Protein AF-F4NY60-F1 (afdb_monomer_lite)

Foldseek 3Di:
DLVLLVLLLVLCVLVVHDDDQWDWARDRQFTWIWGPPDDTDIQTCHDDPDPVCRVVNLVSNLVRQLVVLSSLQVLQVVLCVVDVPQHQPWDDDRQDTHPAGCRPPPHDPVRNVVRVVSSVSSSVSSVVSSVVVVVD

Secondary structure (DSSP, 8-state):
-HHHHHHHHHHHHHTT---SSEEEE-BTBT-EEEE-SSS-E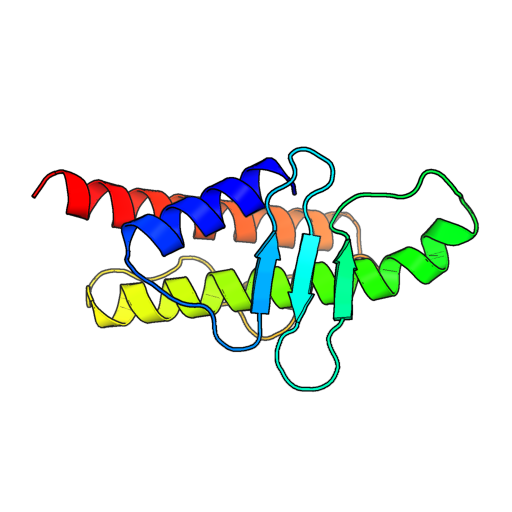EEE-S--S-HHHHHHHHHHHHHHHHHHHHHHHHHHHHHHHH-TT---SS-EETTEETTEE--STTS-HHHHHHHHHHHHHHHHHHHHHHHHTT--

Radius of gyration: 14.94 Å; chains: 1; bounding box: 46×30×34 Å

pLDDT: mean 88.24, std 11.91, range [43.62, 97.88]

Organism: Batrachochytrium dendrobatidis (strain JAM81 / FGSC 10211) (NCBI:txid684364)

InterPro domains:
  IPR007243 Atg6/Beclin [PTHR12768] (1-129)
  IPR038274 Atg6/Beclin C-terminal domain superfamily [G3DSA:1.10.418.40] (1-135)
  IPR040455 Atg6, BARA domain [PF04111] (1-131)

Structure (mmCIF, N/CA/C/O backbone):
data_AF-F4NY60-F1
#
_entry.id   AF-F4NY60-F1
#
loop_
_atom_site.group_PDB
_atom_site.id
_atom_site.type_symbol
_atom_site.label_atom_id
_atom_site.label_alt_id
_atom_site.label_comp_id
_atom_site.label_asym_id
_atom_site.label_entity_id
_atom_site.label_seq_id
_atom_site.pdbx_PDB_ins_code
_atom_site.Cartn_x
_atom_site.Cartn_y
_atom_site.Cartn_z
_atom_site.occupancy
_atom_site.B_iso_or_equiv
_atom_site.auth_seq_id
_atom_site.auth_comp_id
_atom_site.auth_asym_id
_atom_site.auth_atom_id
_atom_site.pdbx_PDB_model_num
ATOM 1 N N . MET A 1 1 ? 7.723 6.875 -2.652 1.00 77.88 1 MET A N 1
ATOM 2 C CA . MET A 1 1 ? 7.287 5.894 -1.633 1.00 77.88 1 MET A CA 1
ATOM 3 C C . MET A 1 1 ? 7.147 6.495 -0.238 1.00 77.88 1 MET A C 1
ATOM 5 O O . MET A 1 1 ? 6.091 6.320 0.347 1.00 77.88 1 MET A O 1
ATOM 9 N N . GLY A 1 2 ? 8.138 7.234 0.281 1.00 83.25 2 GLY A N 1
ATOM 10 C CA . GLY A 1 2 ? 8.136 7.739 1.666 1.00 83.25 2 GLY A CA 1
ATOM 11 C C . GLY A 1 2 ? 6.851 8.417 2.158 1.00 83.25 2 GLY A C 1
ATOM 12 O O . GLY A 1 2 ? 6.268 8.001 3.153 1.00 83.25 2 GLY A O 1
ATOM 13 N N . GLN A 1 3 ? 6.357 9.409 1.413 1.00 88.44 3 GLN A N 1
ATOM 14 C CA . GLN A 1 3 ? 5.115 10.114 1.761 1.00 88.44 3 GLN A CA 1
ATOM 15 C C . GLN A 1 3 ? 3.885 9.192 1.753 1.00 88.44 3 GLN A C 1
ATOM 17 O O . GLN A 1 3 ? 3.001 9.318 2.592 1.00 88.44 3 GLN A O 1
ATOM 22 N N . THR A 1 4 ? 3.833 8.225 0.833 1.00 90.31 4 THR A N 1
ATOM 23 C CA . THR A 1 4 ? 2.719 7.273 0.724 1.00 90.31 4 THR A CA 1
ATOM 24 C C . THR A 1 4 ? 2.711 6.268 1.878 1.00 90.31 4 THR A C 1
ATOM 26 O O . THR A 1 4 ? 1.639 5.904 2.352 1.00 90.31 4 THR A O 1
ATOM 29 N N . VAL A 1 5 ? 3.888 5.853 2.363 1.00 92.88 5 VAL A N 1
ATOM 30 C CA . VAL A 1 5 ? 4.015 4.991 3.551 1.00 92.88 5 VAL A CA 1
ATOM 31 C C . VAL A 1 5 ? 3.516 5.721 4.791 1.00 92.88 5 VAL A C 1
ATOM 33 O O . VAL A 1 5 ? 2.689 5.180 5.514 1.00 92.88 5 VAL A O 1
ATOM 36 N N . PHE A 1 6 ? 3.961 6.964 4.996 1.00 94.12 6 PHE A N 1
ATOM 37 C CA . PHE A 1 6 ? 3.497 7.793 6.108 1.00 94.12 6 PHE A CA 1
ATOM 38 C C . PHE A 1 6 ? 1.983 8.029 6.068 1.00 94.12 6 PHE A C 1
ATOM 40 O O . PHE A 1 6 ? 1.310 7.926 7.092 1.00 94.12 6 PHE A O 1
ATOM 47 N N . LEU A 1 7 ? 1.434 8.296 4.880 1.00 94.38 7 LEU A N 1
ATOM 48 C CA . LEU A 1 7 ? -0.005 8.442 4.703 1.00 94.38 7 LEU A CA 1
ATOM 49 C C . LEU A 1 7 ? -0.748 7.163 5.104 1.00 94.38 7 LEU A C 1
ATOM 51 O O . LEU A 1 7 ? -1.693 7.237 5.882 1.00 94.38 7 LEU A O 1
ATOM 55 N N . LEU A 1 8 ? -0.321 5.999 4.608 1.00 95.69 8 LEU A N 1
ATOM 56 C CA . LEU A 1 8 ? -0.976 4.729 4.925 1.00 95.69 8 LEU A CA 1
ATOM 57 C C . LEU A 1 8 ? -0.892 4.394 6.425 1.00 95.69 8 LEU A C 1
ATOM 59 O O . LEU A 1 8 ? -1.884 3.958 7.003 1.00 95.69 8 LEU A O 1
ATOM 63 N N . ASP A 1 9 ? 0.252 4.659 7.055 1.00 95.56 9 ASP A N 1
ATOM 64 C CA . ASP A 1 9 ? 0.464 4.493 8.4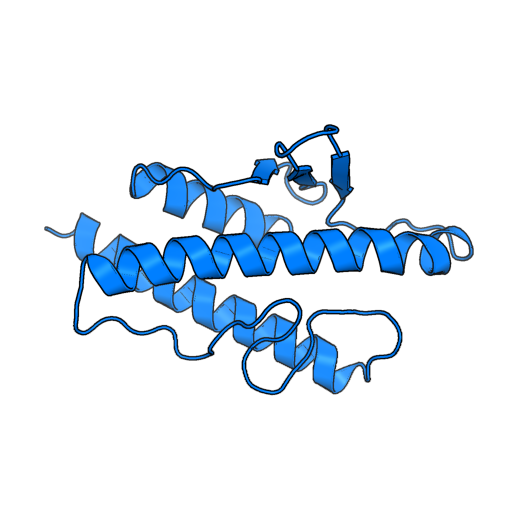99 1.00 95.56 9 ASP A CA 1
ATOM 65 C C . ASP A 1 9 ? -0.440 5.421 9.332 1.00 95.56 9 ASP A C 1
ATOM 67 O O . ASP A 1 9 ? -1.088 4.997 10.292 1.00 95.56 9 ASP A O 1
ATOM 71 N N . THR A 1 10 ? -0.584 6.676 8.897 1.00 95.06 10 THR A N 1
AT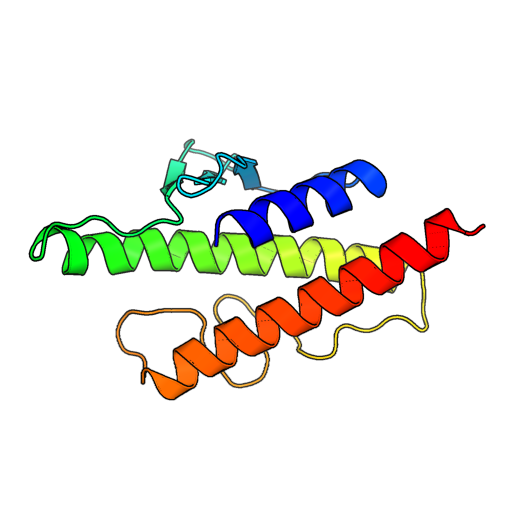OM 72 C CA . THR A 1 10 ? -1.499 7.644 9.517 1.00 95.06 10 THR A CA 1
ATOM 73 C C . THR A 1 10 ? -2.956 7.199 9.384 1.00 95.06 10 THR A C 1
ATOM 75 O O . THR A 1 10 ? -3.718 7.304 10.345 1.00 95.06 10 THR A O 1
ATOM 78 N N . LEU A 1 11 ? -3.361 6.689 8.214 1.00 95.50 11 LEU A N 1
ATOM 79 C CA . LEU A 1 11 ? -4.715 6.171 7.994 1.00 95.50 11 LEU A CA 1
ATOM 80 C C . LEU A 1 11 ? -5.005 4.964 8.891 1.00 95.50 11 LEU A C 1
ATOM 82 O O . LEU A 1 11 ? -6.056 4.927 9.528 1.00 95.50 11 LEU A O 1
ATOM 86 N N . ALA A 1 12 ? -4.071 4.014 8.983 1.00 95.44 12 ALA A N 1
ATOM 87 C CA . ALA A 1 12 ? -4.204 2.854 9.859 1.00 95.44 12 ALA A CA 1
ATOM 88 C C . ALA A 1 12 ? -4.321 3.271 11.332 1.00 95.44 12 ALA A C 1
ATOM 90 O O . ALA A 1 12 ? -5.242 2.835 12.019 1.00 95.44 12 ALA A O 1
ATOM 91 N N . THR A 1 13 ? -3.472 4.199 11.783 1.00 94.62 13 THR A N 1
ATOM 92 C CA . THR A 1 13 ? -3.527 4.754 13.144 1.00 94.62 13 THR A CA 1
ATOM 93 C C . THR A 1 13 ? -4.873 5.418 13.428 1.00 94.62 13 THR A C 1
ATOM 95 O O . THR A 1 13 ? -5.487 5.152 14.459 1.00 94.62 13 THR A O 1
ATOM 98 N N . LYS A 1 14 ? -5.380 6.246 12.504 1.00 93.50 14 LYS A N 1
ATOM 99 C CA . LYS A 1 14 ? -6.688 6.901 12.670 1.00 93.50 14 LYS A CA 1
ATOM 100 C C . LYS A 1 14 ? -7.849 5.917 12.729 1.00 93.50 14 LYS A C 1
ATOM 102 O O . LYS A 1 14 ? -8.806 6.156 13.458 1.00 93.50 14 LYS A O 1
ATOM 107 N N . LEU A 1 15 ? -7.770 4.827 11.975 1.00 93.25 15 LEU A N 1
ATOM 108 C CA . LEU A 1 15 ? -8.785 3.776 11.964 1.00 93.25 15 LEU A CA 1
ATOM 109 C C . LEU A 1 15 ? -8.591 2.746 13.088 1.00 93.25 15 LEU A C 1
ATOM 111 O O . LEU A 1 15 ? -9.376 1.807 13.174 1.00 93.25 15 LEU A O 1
ATOM 115 N N . SER A 1 16 ? -7.577 2.914 13.949 1.00 94.00 16 SER A N 1
ATOM 116 C CA . SER A 1 16 ? -7.182 1.924 14.963 1.00 94.00 16 SER A CA 1
ATOM 117 C C . SER A 1 16 ? -6.966 0.525 14.363 1.00 94.00 16 SER A C 1
ATOM 119 O O . SER A 1 16 ? -7.300 -0.490 14.971 1.00 94.00 16 SER A O 1
ATOM 121 N N . PHE A 1 17 ? -6.427 0.477 13.141 1.00 94.88 17 PHE A N 1
ATOM 122 C CA . PHE A 1 17 ? -6.187 -0.744 12.381 1.00 94.88 17 PHE A CA 1
ATOM 123 C C . PHE A 1 17 ? -4.745 -1.226 12.558 1.00 94.88 17 PHE A C 1
ATOM 125 O O . PHE A 1 17 ? -3.802 -0.441 12.446 1.00 94.88 17 PHE A O 1
ATOM 132 N N . LEU A 1 18 ? -4.569 -2.531 12.776 1.00 94.88 18 LEU A N 1
ATOM 133 C CA . LEU A 1 18 ? -3.260 -3.176 12.861 1.00 94.88 18 LEU A CA 1
ATOM 134 C C . LEU A 1 18 ? -3.048 -4.086 11.654 1.00 94.88 18 LEU A C 1
ATOM 136 O O . LEU A 1 18 ? -3.863 -4.963 11.376 1.00 94.88 18 LEU A O 1
ATOM 140 N N . PHE A 1 19 ? -1.928 -3.890 10.961 1.00 96.06 19 PHE A N 1
ATOM 141 C CA . PHE A 1 19 ? -1.545 -4.747 9.847 1.00 96.06 19 PHE A CA 1
ATOM 142 C C . PHE A 1 19 ? -1.131 -6.135 10.337 1.00 96.06 19 PHE A C 1
ATOM 144 O O . PHE A 1 19 ? -0.401 -6.292 11.317 1.00 96.06 19 PHE A O 1
ATOM 151 N N . VAL A 1 20 ? -1.563 -7.148 9.597 1.00 94.81 20 VAL A N 1
ATOM 152 C CA . VAL A 1 20 ? -1.149 -8.537 9.771 1.00 94.81 20 VAL A CA 1
ATOM 153 C C . VAL A 1 20 ? 0.167 -8.744 9.023 1.00 94.81 20 VAL A C 1
ATOM 155 O O . VAL A 1 20 ? 0.310 -8.306 7.880 1.00 94.81 20 VAL A O 1
ATOM 158 N N . ASN A 1 21 ? 1.126 -9.416 9.665 1.00 94.31 21 ASN A N 1
ATOM 159 C CA . ASN A 1 21 ? 2.437 -9.816 9.128 1.00 94.31 21 ASN A CA 1
ATOM 160 C C . ASN A 1 21 ? 3.413 -8.688 8.767 1.00 94.31 21 ASN A C 1
ATOM 162 O O . ASN A 1 21 ? 4.592 -8.969 8.528 1.00 94.31 21 ASN A O 1
ATOM 166 N N . TYR A 1 22 ? 2.977 -7.428 8.788 1.00 95.56 22 TYR A N 1
ATOM 167 C CA . TYR A 1 22 ? 3.794 -6.282 8.408 1.00 95.56 22 TYR A CA 1
ATOM 168 C C . TYR A 1 22 ? 3.662 -5.115 9.382 1.00 95.56 22 TYR A C 1
ATOM 170 O O . TYR A 1 22 ? 2.619 -4.897 9.987 1.00 95.56 22 TYR A O 1
ATOM 178 N N . ARG A 1 23 ? 4.723 -4.317 9.475 1.00 94.69 23 ARG A N 1
ATOM 179 C CA . ARG A 1 23 ? 4.756 -3.034 10.173 1.00 94.69 23 ARG A CA 1
ATOM 180 C C . ARG A 1 23 ? 5.340 -1.971 9.249 1.00 94.69 23 ARG A C 1
ATOM 182 O O . ARG A 1 23 ? 6.419 -2.152 8.683 1.00 94.69 23 ARG A O 1
ATOM 189 N N . LEU A 1 24 ? 4.628 -0.857 9.098 1.00 94.38 24 LEU A N 1
ATOM 190 C CA . LEU A 1 24 ? 5.115 0.298 8.350 1.00 94.38 24 LEU A CA 1
ATOM 191 C C . LEU A 1 24 ? 6.091 1.099 9.221 1.00 94.38 24 LEU A C 1
ATOM 193 O O . LEU A 1 24 ? 5.849 1.312 10.407 1.00 94.38 24 LEU A O 1
ATOM 197 N N . LEU A 1 25 ? 7.209 1.528 8.635 1.00 93.31 25 LEU A N 1
ATOM 198 C CA . LEU A 1 25 ? 8.225 2.350 9.293 1.00 93.31 25 LEU A CA 1
ATOM 199 C C . LEU A 1 25 ? 8.418 3.638 8.474 1.00 93.31 25 LEU A C 1
ATOM 201 O O . LEU A 1 25 ? 9.286 3.689 7.592 1.00 93.31 25 LEU A O 1
ATOM 205 N N . PRO A 1 26 ? 7.589 4.675 8.699 1.00 92.50 26 PRO A N 1
ATOM 206 C CA . PRO A 1 26 ? 7.736 5.946 8.003 1.00 92.50 26 PRO A CA 1
ATOM 207 C C . PRO A 1 26 ? 9.011 6.666 8.464 1.00 92.50 26 PRO A C 1
ATOM 209 O O . PRO A 1 26 ? 9.168 7.010 9.630 1.00 92.50 26 PRO A O 1
ATOM 212 N N . MET A 1 27 ? 9.935 6.902 7.531 1.00 90.00 27 MET A N 1
ATOM 213 C CA . MET A 1 27 ? 11.236 7.545 7.788 1.00 90.00 27 MET A CA 1
ATOM 214 C C . MET A 1 27 ? 11.560 8.579 6.696 1.00 90.00 27 MET A C 1
ATOM 216 O O . MET A 1 27 ? 12.664 8.625 6.151 1.00 90.00 27 MET A O 1
ATOM 220 N N . GLY A 1 28 ? 10.561 9.369 6.290 1.00 88.25 28 GLY A N 1
ATOM 221 C CA . GLY A 1 28 ? 10.693 10.307 5.173 1.00 88.25 28 GLY A CA 1
ATOM 222 C C . GLY A 1 28 ? 11.069 9.584 3.875 1.00 88.25 28 GLY A C 1
ATOM 223 O O . GLY A 1 28 ? 10.465 8.565 3.528 1.00 88.25 28 GLY A O 1
ATOM 224 N N . SER A 1 29 ? 12.087 10.076 3.163 1.00 85.88 29 SER A N 1
ATOM 225 C CA . SER A 1 29 ? 12.605 9.435 1.943 1.00 85.88 29 SER A CA 1
ATOM 226 C C . SER A 1 29 ? 13.183 8.037 2.177 1.00 85.88 29 SER A C 1
ATOM 228 O O . SER A 1 29 ? 13.262 7.279 1.219 1.00 85.88 29 SER A O 1
ATOM 230 N N . PHE A 1 30 ? 13.509 7.668 3.420 1.00 87.50 30 PHE A N 1
ATOM 231 C CA . PHE A 1 30 ? 14.130 6.391 3.786 1.00 87.50 30 PHE A CA 1
ATOM 232 C C . PHE A 1 30 ? 13.152 5.388 4.413 1.00 87.50 30 PHE A C 1
ATOM 234 O O . PHE A 1 30 ? 13.550 4.520 5.186 1.00 87.50 30 PHE A O 1
ATOM 241 N N . SER A 1 31 ? 11.856 5.523 4.116 1.00 91.69 31 SER A N 1
ATOM 242 C CA . SER A 1 31 ? 10.811 4.670 4.696 1.00 91.69 31 SER A CA 1
ATOM 243 C C . SER A 1 31 ? 11.024 3.181 4.399 1.00 91.69 31 SER A C 1
ATOM 245 O O . SER A 1 31 ? 11.529 2.808 3.333 1.00 91.69 31 SER A O 1
ATOM 247 N N . LYS A 1 32 ? 10.613 2.330 5.344 1.00 93.12 32 LYS A N 1
ATOM 248 C CA . LYS A 1 32 ? 10.813 0.874 5.309 1.00 93.12 32 LYS A CA 1
ATOM 249 C C . LYS A 1 32 ? 9.522 0.130 5.662 1.00 93.12 32 LYS A C 1
ATOM 251 O O . LYS A 1 32 ? 8.596 0.710 6.229 1.00 93.12 32 LYS A O 1
ATOM 256 N N . ILE A 1 33 ? 9.471 -1.158 5.337 1.00 94.31 33 ILE A N 1
ATOM 257 C CA . ILE A 1 33 ? 8.443 -2.088 5.820 1.00 94.31 33 ILE A CA 1
ATOM 258 C C . ILE A 1 33 ? 9.138 -3.257 6.492 1.00 94.31 33 ILE A C 1
ATOM 260 O O . ILE A 1 33 ? 10.022 -3.883 5.916 1.00 94.31 33 ILE A O 1
ATOM 264 N N . GLU A 1 34 ? 8.723 -3.554 7.708 1.00 94.44 34 GLU A N 1
ATOM 265 C CA . GLU A 1 34 ? 9.201 -4.693 8.472 1.00 94.44 34 GLU A CA 1
ATOM 266 C C . GLU A 1 34 ? 8.199 -5.840 8.354 1.00 94.44 34 GLU A C 1
ATOM 268 O O . GLU A 1 34 ? 7.014 -5.665 8.633 1.00 94.44 34 GLU A O 1
ATOM 273 N N . ARG A 1 35 ? 8.663 -7.022 7.947 1.00 93.31 35 ARG A N 1
ATOM 274 C CA . ARG A 1 35 ? 7.902 -8.262 8.097 1.00 93.31 35 ARG A CA 1
ATOM 275 C C . ARG A 1 35 ? 8.055 -8.749 9.532 1.00 93.31 35 ARG A C 1
ATOM 277 O O . ARG A 1 35 ? 9.181 -8.916 9.999 1.00 93.31 35 ARG A O 1
ATOM 284 N N . ILE A 1 36 ? 6.928 -8.979 10.193 1.00 92.38 36 ILE A N 1
ATOM 285 C CA . ILE A 1 36 ? 6.856 -9.463 11.580 1.00 92.38 36 ILE A CA 1
ATOM 286 C C . ILE A 1 36 ? 6.438 -10.936 11.672 1.00 92.38 36 ILE A C 1
ATOM 288 O O . ILE A 1 36 ? 6.532 -11.526 12.741 1.00 92.38 36 ILE A O 1
ATOM 292 N N . ASP A 1 37 ? 5.996 -11.531 10.562 1.00 86.06 37 ASP A N 1
ATOM 293 C CA . ASP A 1 37 ? 5.713 -12.963 10.476 1.00 86.06 37 ASP A CA 1
ATOM 294 C C . ASP A 1 37 ? 7.017 -13.756 10.281 1.00 86.06 37 ASP A C 1
ATOM 296 O O . ASP A 1 37 ? 7.706 -13.622 9.260 1.00 86.06 37 ASP A O 1
ATOM 300 N N . GLY A 1 38 ? 7.376 -14.539 11.300 1.00 84.81 38 GLY A N 1
ATOM 301 C CA . GLY A 1 38 ? 8.587 -15.354 11.345 1.00 84.81 38 GLY A CA 1
ATOM 302 C C . GLY A 1 38 ? 9.872 -14.540 11.513 1.00 84.81 38 GLY A C 1
ATOM 303 O O . GLY A 1 38 ? 9.991 -13.695 12.400 1.00 84.81 38 GLY A O 1
ATOM 304 N N . GLU A 1 39 ? 10.873 -14.820 10.673 1.00 84.00 39 GLU A N 1
ATOM 305 C CA . GLU A 1 39 ? 12.132 -14.077 10.699 1.00 84.00 39 GLU A CA 1
ATOM 306 C C . GLU A 1 39 ? 11.910 -12.619 10.293 1.00 84.00 39 GLU A C 1
ATOM 308 O O . GLU A 1 39 ? 11.482 -12.320 9.166 1.00 84.00 39 GLU A O 1
ATOM 313 N N . LYS A 1 40 ? 12.254 -11.728 11.231 1.00 85.94 40 LYS A N 1
ATOM 314 C CA . LYS A 1 40 ? 12.214 -10.279 11.069 1.00 85.94 40 LYS A CA 1
ATOM 315 C C . LYS A 1 40 ? 13.076 -9.868 9.883 1.00 85.94 40 LYS A C 1
ATOM 317 O O . LYS A 1 40 ? 14.296 -10.022 9.893 1.00 85.94 40 LYS A O 1
ATOM 322 N N . TYR A 1 41 ? 12.424 -9.306 8.873 1.00 88.88 41 TYR A N 1
ATOM 323 C CA . TYR A 1 41 ? 13.079 -8.832 7.661 1.00 88.88 41 TYR A CA 1
ATOM 324 C C . TYR A 1 41 ? 12.616 -7.417 7.341 1.00 88.88 41 TYR A C 1
ATOM 326 O O . TYR A 1 41 ? 11.423 -7.127 7.393 1.00 88.88 41 TYR A O 1
ATOM 334 N N . ILE A 1 42 ? 13.552 -6.533 6.997 1.00 91.25 42 ILE A N 1
ATOM 335 C CA . ILE A 1 42 ? 13.259 -5.130 6.702 1.00 91.25 42 ILE A CA 1
ATOM 336 C C . ILE A 1 42 ? 13.441 -4.890 5.204 1.00 91.25 42 ILE A C 1
ATOM 338 O O . ILE A 1 42 ? 14.534 -5.054 4.663 1.00 91.25 42 ILE A O 1
ATOM 342 N N . TYR A 1 43 ? 12.362 -4.480 4.544 1.00 90.75 43 TYR A N 1
ATOM 343 C CA . TYR A 1 43 ? 12.350 -4.057 3.151 1.00 90.75 43 TYR A CA 1
ATOM 344 C C . TYR A 1 43 ? 12.502 -2.539 3.066 1.00 90.75 43 TYR A C 1
ATOM 346 O O . TYR A 1 43 ? 11.697 -1.782 3.611 1.00 90.75 43 TYR A O 1
ATOM 354 N N . GLU A 1 44 ? 13.535 -2.087 2.365 1.00 89.25 44 GLU A N 1
ATOM 355 C CA . GLU A 1 44 ? 13.777 -0.670 2.103 1.00 89.25 44 GLU A CA 1
ATOM 356 C C . GLU A 1 44 ? 12.970 -0.225 0.882 1.00 89.25 44 GLU A C 1
ATOM 358 O O . GLU A 1 44 ? 12.989 -0.890 -0.152 1.00 89.25 44 GLU A O 1
ATOM 363 N N . LEU A 1 45 ? 12.252 0.896 0.997 1.00 85.19 45 LEU A N 1
ATOM 364 C CA . LEU A 1 45 ? 11.413 1.433 -0.081 1.00 85.19 45 LEU A CA 1
ATOM 365 C C . LEU A 1 45 ? 12.044 2.653 -0.771 1.00 85.19 45 LEU A C 1
ATOM 367 O O . LEU A 1 45 ? 11.332 3.538 -1.256 1.00 85.19 45 LEU A O 1
ATOM 371 N N . TYR A 1 46 ? 13.375 2.707 -0.817 1.00 80.88 46 TYR A N 1
ATOM 372 C CA . TYR A 1 46 ? 14.156 3.761 -1.465 1.00 80.88 46 TYR A CA 1
ATOM 373 C C . TYR A 1 46 ? 15.332 3.179 -2.246 1.00 80.88 46 TYR A C 1
ATOM 375 O O . TYR A 1 46 ? 15.912 2.174 -1.837 1.00 80.88 46 TYR A O 1
ATOM 383 N N . GLY A 1 47 ? 15.651 3.813 -3.378 1.00 68.69 47 GLY A N 1
ATOM 384 C CA . GLY A 1 47 ? 16.745 3.417 -4.266 1.00 68.69 47 GLY A CA 1
ATOM 385 C C . GLY A 1 47 ? 18.113 3.521 -3.601 1.00 68.69 47 GLY A C 1
ATOM 386 O O . GLY A 1 47 ? 18.361 4.463 -2.850 1.00 68.69 47 GLY A O 1
ATOM 387 N N . SER A 1 48 ? 18.998 2.573 -3.913 1.00 64.19 48 SER A N 1
ATOM 388 C CA . SER A 1 48 ? 20.441 2.716 -3.690 1.00 64.19 48 SER A CA 1
ATOM 389 C C . SER A 1 48 ? 21.105 3.271 -4.955 1.00 64.19 48 SER A C 1
ATOM 391 O O . SER A 1 48 ? 20.710 2.907 -6.062 1.00 64.19 48 SER A O 1
ATOM 393 N N . SER A 1 49 ? 22.107 4.138 -4.800 1.00 60.12 49 SER A N 1
ATOM 394 C CA . SER A 1 49 ? 22.823 4.795 -5.907 1.00 60.12 49 SER A CA 1
ATOM 395 C C . SER A 1 49 ? 23.811 3.880 -6.649 1.00 60.12 49 SER A C 1
ATOM 397 O O . SER A 1 49 ? 24.401 4.297 -7.643 1.00 60.12 49 SER A O 1
ATOM 399 N N . ASP A 1 50 ? 24.003 2.641 -6.188 1.00 62.22 50 ASP A N 1
ATOM 400 C CA . ASP A 1 50 ? 24.984 1.711 -6.751 1.00 62.22 50 ASP A CA 1
ATOM 401 C C . ASP A 1 50 ? 24.400 0.862 -7.888 1.00 62.22 50 ASP A C 1
ATOM 403 O O . ASP A 1 50 ? 23.474 0.080 -7.685 1.00 62.22 50 ASP A O 1
ATOM 407 N N . ILE A 1 51 ? 25.011 0.934 -9.075 1.00 53.50 51 ILE A N 1
ATOM 408 C CA . ILE A 1 51 ? 24.564 0.270 -10.319 1.00 53.50 51 ILE A CA 1
ATOM 409 C C . ILE A 1 51 ? 24.551 -1.271 -10.186 1.00 53.50 51 ILE A C 1
ATOM 411 O O . ILE A 1 51 ? 23.642 -1.940 -10.676 1.00 53.50 51 ILE A O 1
ATOM 415 N N . VAL A 1 52 ? 25.522 -1.850 -9.467 1.00 55.12 52 VAL A N 1
ATOM 416 C CA . VAL A 1 52 ? 25.584 -3.300 -9.162 1.00 55.12 52 VAL A CA 1
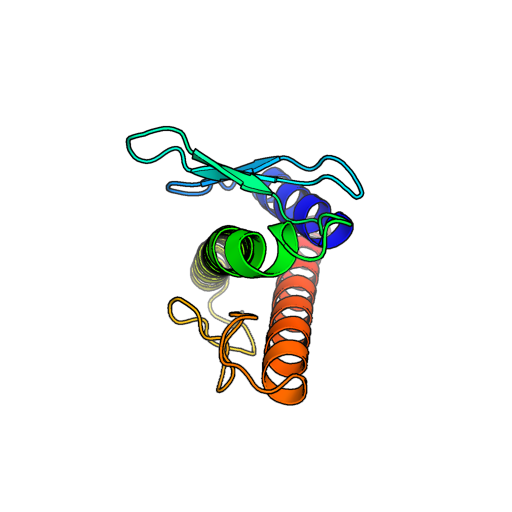ATOM 417 C C . VAL A 1 52 ? 24.607 -3.674 -8.041 1.00 55.12 52 VAL A C 1
ATOM 419 O O . VAL A 1 52 ? 24.002 -4.749 -8.063 1.00 55.12 52 VAL A O 1
ATOM 422 N N . GLY A 1 53 ? 24.393 -2.756 -7.093 1.00 56.91 53 GLY A N 1
ATOM 423 C CA . GLY A 1 53 ? 23.348 -2.856 -6.081 1.00 56.91 53 GLY A CA 1
ATOM 424 C C . GLY A 1 53 ? 21.959 -2.868 -6.711 1.00 56.91 53 GLY A C 1
ATOM 425 O O . GLY A 1 53 ? 21.121 -3.645 -6.278 1.00 56.91 53 GLY A O 1
ATOM 426 N N . MET A 1 54 ? 21.745 -2.111 -7.786 1.00 58.81 54 MET A N 1
ATOM 427 C CA . MET A 1 54 ? 20.465 -1.928 -8.470 1.00 58.81 54 MET A CA 1
ATOM 428 C C . MET A 1 54 ? 19.826 -3.257 -8.916 1.00 58.81 54 MET A C 1
ATOM 430 O O . MET A 1 54 ? 18.641 -3.472 -8.681 1.00 58.81 54 MET A O 1
ATOM 434 N N . ILE A 1 55 ? 20.603 -4.211 -9.450 1.00 56.00 55 ILE A N 1
ATOM 435 C CA . ILE A 1 55 ? 20.080 -5.512 -9.924 1.00 56.00 55 ILE A CA 1
ATOM 436 C C . ILE A 1 55 ? 19.589 -6.403 -8.765 1.00 56.00 55 ILE A C 1
ATOM 438 O O . ILE A 1 55 ? 18.521 -7.013 -8.865 1.00 56.00 55 ILE A O 1
ATOM 442 N N . PHE A 1 56 ? 20.333 -6.483 -7.655 1.00 58.62 56 PHE A N 1
ATOM 443 C CA . PHE A 1 56 ? 19.936 -7.262 -6.467 1.00 58.62 56 PHE A CA 1
ATOM 444 C C . PHE A 1 56 ? 18.919 -6.523 -5.583 1.00 58.62 56 PHE A C 1
ATOM 446 O O . PHE A 1 56 ? 18.071 -7.151 -4.942 1.00 58.62 56 PHE A O 1
ATOM 453 N N . TRP A 1 57 ? 18.986 -5.193 -5.572 1.00 61.19 57 TRP A N 1
ATOM 454 C CA . TRP A 1 57 ? 18.076 -4.289 -4.876 1.00 61.19 57 TRP A CA 1
ATOM 455 C C . TRP A 1 57 ? 16.664 -4.391 -5.451 1.00 61.19 57 TRP A C 1
ATOM 457 O O . TRP A 1 57 ? 15.720 -4.496 -4.671 1.00 61.19 57 TRP A O 1
ATOM 467 N N . ASN A 1 58 ? 16.522 -4.523 -6.776 1.00 67.31 58 ASN A N 1
ATOM 468 C CA . ASN A 1 58 ? 15.222 -4.688 -7.434 1.00 67.31 58 ASN A CA 1
ATOM 469 C C . ASN A 1 58 ? 14.387 -5.828 -6.824 1.00 67.31 58 ASN A C 1
ATOM 471 O O . ASN A 1 58 ? 13.201 -5.643 -6.588 1.00 67.31 58 ASN A O 1
ATOM 475 N N . ARG A 1 59 ? 14.989 -6.972 -6.453 1.00 77.56 59 ARG A N 1
ATOM 476 C CA . ARG A 1 59 ? 14.236 -8.077 -5.819 1.00 77.56 59 ARG A CA 1
ATOM 477 C C . ARG A 1 59 ? 13.719 -7.732 -4.426 1.00 77.56 59 ARG A C 1
ATOM 479 O O . ARG A 1 59 ? 12.582 -8.057 -4.098 1.00 77.56 59 ARG A O 1
ATOM 486 N N . ARG A 1 60 ? 14.547 -7.116 -3.578 1.00 82.44 60 ARG A N 1
ATOM 487 C CA . ARG A 1 60 ? 14.141 -6.740 -2.208 1.00 82.44 60 ARG A CA 1
ATOM 488 C C . ARG A 1 60 ? 13.130 -5.602 -2.229 1.00 82.44 60 ARG A C 1
ATOM 490 O O . ARG A 1 60 ? 12.184 -5.619 -1.445 1.00 82.44 60 ARG A O 1
ATOM 497 N N . PHE A 1 61 ? 13.321 -4.664 -3.149 1.00 85.75 61 PHE A N 1
ATOM 498 C CA . PHE A 1 61 ? 12.394 -3.577 -3.399 1.00 85.75 61 PHE A CA 1
ATOM 499 C C . PHE A 1 61 ? 11.043 -4.102 -3.892 1.00 85.75 61 PHE A C 1
ATOM 501 O O . PHE A 1 61 ? 10.019 -3.717 -3.338 1.00 85.75 61 PHE A O 1
ATOM 508 N N . ASP A 1 62 ? 11.032 -5.067 -4.818 1.00 90.44 62 ASP A N 1
ATOM 509 C CA . ASP A 1 62 ? 9.810 -5.743 -5.268 1.00 90.44 62 ASP A CA 1
ATOM 510 C C . ASP A 1 62 ? 9.063 -6.395 -4.101 1.00 90.44 62 ASP A C 1
ATOM 512 O O . ASP A 1 62 ? 7.857 -6.198 -3.959 1.00 90.44 62 ASP A O 1
ATOM 516 N N . PHE A 1 63 ? 9.758 -7.119 -3.215 1.00 91.88 63 PHE A N 1
ATOM 517 C CA . PHE A 1 63 ? 9.125 -7.670 -2.011 1.00 91.88 63 PHE A CA 1
ATOM 518 C C . PHE A 1 63 ? 8.563 -6.580 -1.092 1.00 91.88 63 PHE A C 1
ATOM 520 O O . PHE A 1 63 ? 7.463 -6.742 -0.566 1.00 91.88 63 PHE A O 1
ATOM 527 N N . GLY A 1 64 ? 9.271 -5.459 -0.944 1.00 92.56 64 GLY A N 1
ATOM 528 C CA . GLY A 1 64 ? 8.779 -4.295 -0.213 1.00 92.56 64 GLY A CA 1
ATOM 529 C C . GLY A 1 64 ? 7.513 -3.694 -0.830 1.00 92.56 64 GLY A C 1
ATOM 530 O O . GLY A 1 64 ? 6.566 -3.389 -0.108 1.00 92.56 64 GLY A O 1
ATOM 531 N N . LEU A 1 65 ? 7.455 -3.562 -2.157 1.00 93.69 65 LEU A N 1
ATOM 532 C CA . LEU A 1 65 ? 6.280 -3.055 -2.872 1.00 93.69 65 LEU A CA 1
ATOM 533 C C . LEU A 1 65 ? 5.088 -4.013 -2.788 1.00 93.69 65 LEU A C 1
ATOM 535 O O . LEU A 1 65 ? 3.954 -3.567 -2.620 1.00 93.69 65 LEU A O 1
ATOM 539 N N . ILE A 1 66 ? 5.333 -5.322 -2.855 1.00 95.31 66 ILE A N 1
ATOM 540 C CA . ILE A 1 66 ? 4.297 -6.346 -2.673 1.00 95.31 66 ILE A CA 1
ATOM 541 C C . ILE A 1 66 ? 3.759 -6.309 -1.237 1.00 95.31 66 ILE A C 1
ATOM 543 O O . ILE A 1 66 ? 2.545 -6.345 -1.042 1.00 95.31 66 ILE A O 1
ATOM 547 N N . ALA A 1 67 ? 4.636 -6.181 -0.236 1.00 95.69 67 ALA A N 1
ATOM 548 C CA . ALA A 1 67 ? 4.226 -6.005 1.156 1.00 95.69 67 ALA A CA 1
ATOM 549 C C . ALA A 1 67 ? 3.398 -4.722 1.334 1.00 95.69 67 ALA A C 1
ATOM 551 O O . ALA A 1 67 ? 2.353 -4.743 1.980 1.00 95.69 67 ALA A O 1
ATOM 552 N N . PHE A 1 68 ? 3.804 -3.621 0.692 1.00 96.31 68 PHE A N 1
ATOM 553 C CA . PHE A 1 68 ? 3.039 -2.376 0.701 1.00 96.31 68 PHE A CA 1
ATOM 554 C C . PHE A 1 68 ? 1.645 -2.541 0.077 1.00 96.31 68 PHE A C 1
ATOM 556 O O . PHE A 1 68 ? 0.658 -2.111 0.674 1.00 96.31 68 PHE A O 1
ATOM 563 N N . LEU A 1 69 ? 1.537 -3.196 -1.087 1.00 97.06 69 LEU A N 1
ATOM 564 C CA . LEU A 1 69 ? 0.242 -3.515 -1.699 1.00 97.06 69 LEU A CA 1
ATOM 565 C C . LEU A 1 69 ? -0.627 -4.373 -0.781 1.00 97.06 69 LEU A C 1
ATOM 567 O O . LEU A 1 69 ? -1.829 -4.128 -0.683 1.00 97.06 69 LEU A O 1
ATOM 571 N N . ASN A 1 70 ? -0.033 -5.342 -0.085 1.00 97.12 70 ASN A N 1
ATOM 572 C CA . ASN A 1 70 ? -0.763 -6.155 0.875 1.00 97.12 70 ASN A CA 1
ATOM 573 C C . ASN A 1 70 ? -1.322 -5.307 2.029 1.00 97.12 70 ASN A C 1
ATOM 575 O O . ASN A 1 70 ? -2.493 -5.459 2.360 1.00 97.12 70 ASN A O 1
ATOM 579 N N . CYS A 1 71 ? -0.555 -4.355 2.570 1.00 97.50 71 CYS A N 1
ATOM 580 C CA . CYS A 1 71 ? -1.069 -3.408 3.566 1.00 97.50 71 CYS A CA 1
ATOM 581 C C . CYS A 1 71 ? -2.238 -2.568 3.017 1.00 97.50 71 CYS A C 1
ATOM 583 O O . CYS A 1 71 ? -3.256 -2.411 3.691 1.00 97.50 71 CYS A O 1
ATOM 585 N N . VAL A 1 72 ? -2.138 -2.057 1.783 1.00 97.56 72 VAL A N 1
ATOM 586 C CA . VAL A 1 72 ? -3.244 -1.313 1.143 1.00 97.56 72 VAL A CA 1
ATOM 587 C C . VAL A 1 72 ? -4.488 -2.192 0.999 1.00 97.56 72 VAL A C 1
ATOM 589 O O . VAL A 1 72 ? -5.594 -1.724 1.260 1.00 97.56 72 VAL A O 1
ATOM 592 N N . GLN A 1 73 ? -4.315 -3.458 0.615 1.00 97.69 73 GLN A N 1
ATOM 593 C CA . GLN A 1 73 ? -5.407 -4.422 0.511 1.00 97.69 73 GLN A CA 1
ATOM 594 C C . GLN A 1 73 ? -6.071 -4.677 1.863 1.00 97.69 73 GLN A C 1
ATOM 596 O O . GLN A 1 73 ? -7.281 -4.526 1.958 1.00 97.69 73 GLN A O 1
ATOM 601 N N . GLN A 1 74 ? -5.294 -4.969 2.909 1.00 97.56 74 GLN A N 1
ATOM 602 C CA . GLN A 1 74 ? -5.822 -5.205 4.255 1.00 97.56 74 GLN A CA 1
ATOM 603 C C . GLN A 1 74 ? -6.680 -4.033 4.755 1.00 97.56 74 GLN A C 1
ATOM 605 O O . GLN A 1 74 ? -7.777 -4.236 5.276 1.00 97.56 74 GLN A O 1
ATOM 610 N N . LEU A 1 75 ? -6.207 -2.797 4.559 1.00 96.19 75 LEU A N 1
ATOM 611 C CA . LEU A 1 75 ? -6.955 -1.607 4.967 1.00 96.19 75 LEU A CA 1
ATOM 612 C C . LEU A 1 75 ? -8.198 -1.379 4.088 1.00 96.19 75 LEU A C 1
ATOM 614 O O . LEU A 1 75 ? -9.237 -0.946 4.586 1.00 96.19 75 LEU A O 1
ATOM 618 N N . GLY A 1 76 ? -8.103 -1.693 2.794 1.00 96.69 76 GLY A N 1
ATOM 619 C CA . GLY A 1 76 ? -9.234 -1.704 1.870 1.00 96.69 76 GLY A CA 1
ATOM 620 C C . GLY A 1 76 ? -10.326 -2.674 2.299 1.00 96.69 76 GLY A C 1
ATOM 621 O O . GLY A 1 76 ? -11.479 -2.274 2.418 1.00 96.69 76 GLY A O 1
ATOM 622 N N . ASP A 1 77 ? -9.957 -3.915 2.602 1.00 96.50 77 ASP A N 1
ATOM 623 C CA . ASP A 1 77 ? -10.880 -4.957 3.052 1.00 96.50 77 ASP A CA 1
ATOM 624 C C . ASP A 1 77 ? -11.553 -4.561 4.376 1.00 96.50 77 ASP A C 1
ATOM 626 O O . ASP A 1 77 ? -12.766 -4.716 4.528 1.00 96.50 77 ASP A O 1
ATOM 630 N N . PHE A 1 78 ? -10.798 -3.964 5.307 1.00 96.00 78 PHE A N 1
ATOM 631 C CA . PHE A 1 78 ? -11.352 -3.380 6.532 1.00 96.00 78 PHE A CA 1
ATOM 632 C C . PHE A 1 78 ? -12.403 -2.299 6.231 1.00 96.00 78 PHE A C 1
ATOM 634 O O . PHE A 1 78 ? -13.476 -2.294 6.840 1.00 96.00 78 PHE A O 1
ATOM 641 N N . ALA A 1 79 ? -12.132 -1.397 5.284 1.00 95.00 79 ALA A N 1
ATOM 642 C CA . ALA A 1 79 ? -13.085 -0.361 4.895 1.00 95.00 79 ALA A CA 1
ATOM 643 C C . ALA A 1 79 ? -14.336 -0.940 4.211 1.00 95.00 79 ALA A C 1
ATOM 645 O O . ALA A 1 79 ? -15.444 -0.521 4.541 1.00 95.00 79 ALA A O 1
ATOM 646 N N . GLU A 1 80 ? -14.191 -1.939 3.331 1.00 94.19 80 GLU A N 1
ATOM 647 C CA . GLU A 1 80 ? -15.323 -2.620 2.674 1.00 94.19 80 GLU A CA 1
ATOM 648 C C . GLU A 1 80 ? -16.232 -3.354 3.681 1.00 94.19 80 GLU A C 1
ATOM 650 O O . GLU A 1 80 ? -17.441 -3.450 3.457 1.00 94.19 80 GLU A O 1
ATOM 655 N N . GLN A 1 81 ? -15.675 -3.838 4.799 1.00 93.88 81 GLN A N 1
ATOM 656 C CA . GLN A 1 81 ? -16.441 -4.438 5.902 1.00 93.88 81 GLN A CA 1
ATOM 657 C C . GLN A 1 81 ? -17.224 -3.400 6.722 1.00 93.88 81 GLN A C 1
ATOM 659 O O . GLN A 1 81 ? -18.311 -3.703 7.211 1.00 93.88 81 GLN A O 1
ATOM 664 N N . HIS A 1 82 ? -16.698 -2.181 6.867 1.00 92.38 82 HIS A N 1
ATOM 665 C CA . HIS A 1 82 ? -17.314 -1.115 7.671 1.00 92.38 82 HIS A CA 1
ATOM 666 C C . HIS A 1 82 ? -18.247 -0.195 6.877 1.00 92.38 82 HIS A C 1
ATOM 668 O O . HIS A 1 82 ? -19.033 0.543 7.476 1.00 92.38 82 HIS A O 1
ATOM 674 N N . ASP A 1 83 ? -18.153 -0.209 5.549 1.00 93.56 83 ASP A N 1
ATOM 675 C CA . ASP A 1 83 ? -19.071 0.468 4.644 1.00 93.56 83 ASP A CA 1
ATOM 676 C C . ASP A 1 83 ? -19.318 -0.398 3.403 1.00 93.56 83 ASP A C 1
ATOM 678 O O . ASP A 1 83 ? -18.495 -0.504 2.493 1.00 93.56 83 ASP A O 1
ATOM 682 N N . SER A 1 84 ? -20.517 -0.980 3.341 1.00 90.38 84 SER A N 1
ATOM 683 C CA . SER A 1 84 ? -20.955 -1.823 2.224 1.00 90.38 84 SER A CA 1
ATOM 684 C C . SER A 1 84 ? -20.951 -1.121 0.858 1.00 90.38 84 SER A C 1
ATOM 686 O O . SER A 1 84 ? -20.920 -1.811 -0.164 1.00 90.38 84 SER A O 1
ATOM 688 N N . ARG A 1 85 ? -20.978 0.220 0.823 1.00 91.75 85 ARG A N 1
ATOM 689 C CA . ARG A 1 85 ? -20.933 1.027 -0.407 1.00 91.75 85 ARG A CA 1
ATOM 690 C C . ARG A 1 85 ? -19.508 1.370 -0.827 1.00 91.75 85 ARG A C 1
ATOM 692 O O . ARG A 1 85 ? -19.289 1.699 -1.993 1.00 91.75 85 ARG A O 1
ATOM 699 N N . PHE A 1 86 ? -18.546 1.295 0.090 1.00 93.94 86 PHE A N 1
ATOM 700 C CA . PHE A 1 86 ? -17.148 1.550 -0.220 1.00 93.94 86 PHE A CA 1
ATOM 701 C C . PHE A 1 86 ? -16.558 0.370 -0.990 1.00 93.94 86 PHE A C 1
ATOM 703 O O . PHE A 1 86 ? -16.715 -0.781 -0.590 1.00 93.94 86 PHE A O 1
ATOM 710 N N . ARG A 1 87 ? -15.865 0.643 -2.096 1.00 94.12 87 ARG A N 1
ATOM 711 C CA . ARG A 1 87 ? -15.090 -0.347 -2.855 1.00 94.12 87 ARG A CA 1
ATOM 712 C C . ARG A 1 87 ? -13.829 0.309 -3.384 1.00 94.12 87 ARG A C 1
ATOM 714 O O . ARG A 1 87 ? -13.892 1.422 -3.910 1.00 94.12 87 ARG A O 1
ATOM 721 N N . LEU A 1 88 ? -12.700 -0.389 -3.290 1.00 95.19 88 LEU A N 1
ATOM 722 C CA . LEU A 1 88 ? -11.482 0.086 -3.941 1.00 95.19 88 LEU A CA 1
ATOM 723 C C . LEU A 1 88 ? -11.627 0.016 -5.473 1.00 95.19 88 LEU A C 1
ATOM 725 O O . LEU A 1 88 ? -12.045 -1.024 -5.989 1.00 95.19 88 LEU A O 1
ATOM 729 N N . PRO A 1 89 ? -11.241 1.072 -6.218 1.00 96.88 89 PRO A N 1
ATOM 730 C CA . PRO A 1 89 ? -11.343 1.079 -7.679 1.00 96.88 89 PRO A CA 1
ATOM 731 C C . PRO A 1 89 ? -10.525 -0.019 -8.359 1.00 96.88 89 PRO A C 1
ATOM 733 O O . PRO A 1 89 ? -10.958 -0.581 -9.363 1.00 96.88 89 PRO A O 1
ATOM 736 N N . TYR A 1 90 ? -9.342 -0.327 -7.819 1.00 97.88 90 TYR A N 1
ATOM 737 C CA . TYR A 1 90 ? -8.451 -1.338 -8.379 1.00 97.88 90 TYR A CA 1
ATOM 738 C C . TYR A 1 90 ? -8.271 -2.491 -7.400 1.00 97.88 90 TYR A C 1
ATOM 740 O O . TYR A 1 90 ? -7.753 -2.317 -6.299 1.00 97.88 90 TYR A O 1
ATOM 748 N N . ARG A 1 91 ? -8.671 -3.697 -7.808 1.00 96.94 91 ARG A N 1
ATOM 749 C CA . ARG A 1 91 ? -8.475 -4.904 -6.998 1.00 96.94 91 ARG A CA 1
ATOM 750 C C . ARG A 1 91 ? -6.994 -5.260 -6.914 1.00 96.94 91 ARG A C 1
ATOM 752 O O . ARG A 1 91 ? -6.280 -5.174 -7.910 1.00 96.94 91 ARG A O 1
ATOM 759 N N . ILE A 1 92 ? -6.554 -5.668 -5.730 1.00 97.69 92 ILE A N 1
ATOM 760 C CA . ILE A 1 92 ? -5.183 -6.108 -5.467 1.00 97.69 92 ILE A CA 1
ATOM 761 C C . ILE A 1 92 ? -5.175 -7.637 -5.405 1.00 97.69 92 ILE A C 1
ATOM 763 O O . ILE A 1 92 ? -6.059 -8.254 -4.811 1.00 97.69 92 ILE A O 1
ATOM 767 N N . ASN A 1 93 ? -4.195 -8.259 -6.049 1.00 95.69 93 ASN A N 1
ATOM 768 C CA . ASN A 1 93 ? -3.954 -9.693 -5.978 1.00 95.69 93 ASN A CA 1
ATOM 769 C C . ASN A 1 93 ? -2.444 -9.939 -6.000 1.00 95.69 93 ASN A C 1
ATOM 771 O O . ASN A 1 93 ? -1.812 -9.888 -7.058 1.00 95.69 93 ASN A O 1
ATOM 775 N N . LYS A 1 94 ? -1.874 -10.211 -4.821 1.00 94.69 94 LYS A N 1
ATOM 776 C CA . LYS A 1 94 ? -0.431 -10.402 -4.617 1.00 94.69 94 LYS A CA 1
ATOM 777 C C . LYS A 1 94 ? 0.371 -9.214 -5.161 1.00 94.69 94 LYS A C 1
ATOM 779 O O . LYS A 1 94 ? 0.300 -8.124 -4.610 1.00 94.69 94 LYS A O 1
ATOM 784 N N . ASP A 1 95 ? 1.142 -9.427 -6.223 1.00 94.88 95 ASP A N 1
ATOM 785 C CA . ASP A 1 95 ? 1.980 -8.410 -6.852 1.00 94.88 95 ASP A CA 1
ATOM 786 C C . ASP A 1 95 ? 1.237 -7.545 -7.872 1.00 94.88 95 ASP A C 1
ATOM 788 O O . ASP A 1 95 ? 1.826 -6.611 -8.411 1.00 94.88 95 ASP A O 1
ATOM 792 N N . LYS A 1 96 ? -0.031 -7.846 -8.161 1.00 96.38 96 LYS A N 1
ATOM 793 C CA . LYS A 1 96 ? -0.815 -7.131 -9.163 1.00 96.38 96 LYS A CA 1
ATOM 794 C C . LYS A 1 96 ? -1.860 -6.229 -8.535 1.00 96.38 96 LYS A C 1
ATOM 796 O O . LYS A 1 96 ? -2.473 -6.559 -7.521 1.00 96.38 96 LYS A O 1
ATOM 801 N N . ILE A 1 97 ? -2.102 -5.113 -9.204 1.00 97.38 97 ILE A N 1
ATOM 802 C CA . ILE A 1 97 ? -3.194 -4.190 -8.934 1.00 97.38 97 ILE A CA 1
ATOM 803 C C . ILE A 1 97 ? -3.897 -3.886 -10.259 1.00 97.38 97 ILE A C 1
ATOM 805 O O . ILE A 1 97 ? -3.274 -3.436 -11.222 1.00 97.38 97 ILE A O 1
ATOM 809 N N . GLY A 1 98 ? -5.190 -4.201 -10.337 1.00 95.75 98 GLY A N 1
ATOM 810 C CA . GLY A 1 98 ? -5.906 -4.264 -11.609 1.00 95.75 98 GLY A CA 1
ATOM 811 C C . GLY A 1 98 ? -5.247 -5.268 -12.562 1.00 95.75 98 GLY A C 1
ATOM 812 O O . GLY A 1 98 ? -5.137 -6.453 -12.254 1.00 95.75 98 GLY A O 1
ATOM 813 N N . ASP A 1 99 ? -4.794 -4.778 -13.712 1.00 93.50 99 ASP A N 1
ATOM 814 C CA . ASP A 1 99 ? -4.125 -5.547 -14.764 1.00 93.50 99 ASP A CA 1
ATOM 815 C C . ASP A 1 99 ? -2.588 -5.419 -14.754 1.00 93.50 99 ASP A C 1
ATOM 817 O O . ASP A 1 99 ? -1.918 -6.051 -15.570 1.00 93.50 99 ASP A O 1
ATOM 821 N N . ALA A 1 100 ? -2.012 -4.639 -13.833 1.00 95.06 100 ALA A N 1
ATOM 822 C CA . ALA A 1 100 ? -0.590 -4.292 -13.826 1.00 95.06 100 ALA A CA 1
ATOM 823 C C . ALA A 1 100 ? 0.157 -4.863 -12.605 1.00 95.06 100 ALA A C 1
ATOM 825 O O . ALA A 1 100 ? -0.393 -4.916 -11.506 1.00 95.06 100 ALA A O 1
ATOM 826 N N . SER A 1 101 ? 1.419 -5.278 -12.784 1.00 94.62 101 SER A N 1
ATOM 827 C CA . SER A 1 101 ? 2.291 -5.735 -11.685 1.00 94.62 101 SER A CA 1
ATOM 828 C C . SER A 1 101 ? 3.095 -4.577 -11.094 1.00 94.62 101 SER A C 1
ATOM 830 O O . SER A 1 101 ? 3.590 -3.720 -11.825 1.00 94.62 101 SER A O 1
ATOM 832 N N . ILE A 1 102 ? 3.246 -4.575 -9.768 1.00 93.06 102 ILE A N 1
ATOM 833 C CA . ILE A 1 102 ? 4.044 -3.598 -9.016 1.00 93.06 102 ILE A CA 1
ATOM 834 C C . ILE A 1 102 ? 5.539 -3.936 -9.003 1.00 93.06 102 ILE A C 1
ATOM 836 O O . ILE A 1 102 ? 6.341 -3.140 -8.514 1.00 93.06 102 ILE A O 1
ATOM 840 N N . ARG A 1 103 ? 5.926 -5.110 -9.515 1.00 90.56 103 ARG A N 1
ATOM 841 C CA . ARG A 1 103 ? 7.336 -5.495 -9.619 1.00 90.56 103 ARG A CA 1
ATOM 842 C C . ARG A 1 103 ? 8.038 -4.617 -10.644 1.00 90.56 103 ARG A C 1
ATOM 844 O O . ARG A 1 103 ? 7.516 -4.399 -11.737 1.00 90.56 103 ARG A O 1
ATOM 851 N N . LEU A 1 104 ? 9.212 -4.137 -10.276 1.00 82.69 104 LEU A N 1
ATOM 852 C CA . LEU A 1 104 ? 10.124 -3.404 -11.134 1.00 82.69 104 LEU A CA 1
ATOM 853 C C . LEU A 1 104 ? 10.914 -4.375 -12.022 1.00 82.69 104 LEU A C 1
ATOM 855 O O . LEU A 1 104 ? 11.143 -4.092 -13.196 1.00 82.69 104 LEU A O 1
ATOM 859 N N . GLN A 1 105 ? 11.310 -5.543 -11.500 1.00 75.25 105 GLN A N 1
ATOM 860 C CA . GLN A 1 105 ? 12.077 -6.505 -12.292 1.00 75.25 105 GLN A CA 1
ATOM 861 C C . GLN A 1 105 ? 11.195 -7.211 -13.337 1.00 75.25 105 GLN A C 1
ATOM 863 O O . GLN A 1 105 ? 10.106 -7.690 -13.024 1.00 75.25 105 GLN A O 1
ATOM 868 N N . PHE A 1 106 ? 11.712 -7.346 -14.565 1.00 68.25 106 PHE A N 1
ATOM 869 C CA . PHE A 1 106 ? 11.050 -8.033 -15.688 1.00 68.25 106 PHE A CA 1
ATOM 870 C C . PHE A 1 106 ? 9.703 -7.422 -16.108 1.00 68.25 106 PHE A C 1
ATOM 872 O O . PHE A 1 106 ? 8.857 -8.117 -16.671 1.00 68.25 106 PHE A O 1
ATOM 879 N N . ASN A 1 107 ? 9.503 -6.131 -15.846 1.00 67.88 107 ASN A N 1
ATOM 880 C CA . ASN A 1 107 ? 8.289 -5.409 -16.202 1.00 67.88 107 ASN A CA 1
ATOM 881 C C . ASN A 1 107 ? 8.584 -4.332 -17.256 1.00 67.88 107 ASN A C 1
ATOM 883 O O . ASN A 1 107 ? 9.719 -3.882 -17.387 1.00 67.88 107 ASN A O 1
ATOM 887 N N . GLN A 1 108 ? 7.565 -3.931 -18.013 1.00 76.25 108 GLN A N 1
ATOM 888 C CA . GLN A 1 108 ? 7.656 -2.753 -18.876 1.00 76.25 108 GLN A CA 1
ATOM 889 C C . GLN A 1 108 ? 7.469 -1.505 -18.004 1.00 76.25 108 GLN A C 1
ATOM 891 O O . GLN A 1 108 ? 6.553 -1.481 -17.175 1.00 76.25 108 GLN A O 1
ATOM 896 N N . ASP A 1 109 ? 8.282 -0.465 -18.203 1.00 77.12 109 ASP A N 1
ATOM 897 C CA . ASP A 1 109 ? 8.230 0.771 -17.400 1.00 77.12 109 ASP A CA 1
ATOM 898 C C . ASP A 1 109 ? 6.817 1.380 -17.345 1.00 77.12 109 ASP A C 1
ATOM 900 O O . ASP A 1 109 ? 6.377 1.883 -16.306 1.00 77.12 109 ASP A O 1
ATOM 904 N N . GLU A 1 110 ? 6.062 1.273 -18.444 1.00 85.44 110 GLU A N 1
ATOM 905 C CA . GLU A 1 110 ? 4.671 1.722 -18.529 1.00 85.44 110 GLU A CA 1
ATOM 906 C C . GLU A 1 110 ? 3.744 0.930 -17.594 1.00 85.44 110 GLU A C 1
ATOM 908 O O . GLU A 1 110 ? 2.934 1.516 -16.871 1.00 85.44 110 GLU A O 1
ATOM 913 N N . ALA A 1 111 ? 3.881 -0.397 -17.552 1.00 89.50 111 ALA A N 1
ATOM 914 C CA . ALA A 1 111 ? 3.063 -1.256 -16.703 1.00 89.50 111 ALA A CA 1
ATOM 915 C C . ALA A 1 111 ? 3.394 -1.058 -15.217 1.00 89.50 111 ALA A C 1
ATOM 917 O O . ALA A 1 111 ? 2.484 -0.982 -14.388 1.00 89.50 111 ALA A O 1
ATOM 918 N N . TRP A 1 112 ? 4.671 -0.891 -14.873 1.00 88.69 112 TRP A N 1
ATOM 919 C CA . TRP A 1 112 ? 5.077 -0.576 -13.503 1.00 88.69 112 TRP A CA 1
ATOM 920 C C . TRP A 1 112 ? 4.548 0.793 -13.049 1.00 88.69 112 TRP A C 1
ATOM 922 O O . TRP A 1 112 ? 3.925 0.917 -11.989 1.00 88.69 112 TRP A O 1
ATOM 932 N N . THR A 1 113 ? 4.688 1.817 -13.895 1.00 90.56 113 THR A N 1
ATOM 933 C CA . THR A 1 113 ? 4.151 3.162 -13.630 1.00 90.56 113 THR A CA 1
ATOM 934 C C . THR A 1 113 ? 2.627 3.140 -13.484 1.00 90.56 113 THR A C 1
ATOM 936 O O . THR A 1 113 ? 2.067 3.798 -12.599 1.00 90.56 113 THR A O 1
ATOM 939 N N . LYS A 1 114 ? 1.934 2.340 -14.302 1.00 94.94 114 LYS A N 1
ATOM 940 C CA . LYS A 1 114 ? 0.486 2.115 -14.205 1.00 94.94 114 LYS A CA 1
ATOM 941 C C . LYS A 1 114 ? 0.097 1.477 -12.867 1.00 94.94 114 LYS A C 1
ATOM 943 O O . LYS A 1 114 ? -0.827 1.969 -12.217 1.00 94.94 114 LYS A O 1
ATOM 948 N N . ALA A 1 115 ? 0.827 0.461 -12.407 1.00 95.88 115 ALA A N 1
ATOM 949 C CA . ALA A 1 115 ? 0.597 -0.162 -11.102 1.00 95.88 115 ALA A CA 1
ATOM 950 C C . ALA A 1 115 ? 0.795 0.829 -9.938 1.00 95.88 115 ALA A C 1
ATOM 952 O O . ALA A 1 115 ? -0.038 0.903 -9.026 1.00 95.88 115 ALA A O 1
ATOM 953 N N . LEU A 1 116 ? 1.845 1.657 -9.989 1.00 94.69 116 LEU A N 1
ATOM 954 C CA . LEU A 1 116 ? 2.069 2.724 -9.006 1.00 94.69 116 LEU A CA 1
ATOM 955 C C . LEU A 1 116 ? 0.916 3.736 -9.002 1.00 94.69 116 LEU A C 1
ATOM 957 O O . LEU A 1 116 ? 0.400 4.088 -7.939 1.00 94.69 116 LEU A O 1
ATOM 961 N N . LYS A 1 117 ? 0.458 4.163 -10.183 1.00 96.31 117 LYS A N 1
ATOM 962 C CA . LYS A 1 117 ? -0.688 5.070 -10.325 1.00 96.31 117 LYS A CA 1
ATOM 963 C C . LYS A 1 117 ? -1.954 4.479 -9.704 1.00 96.31 117 LYS A C 1
ATOM 965 O O . LYS A 1 117 ? -2.633 5.169 -8.945 1.00 96.31 117 LYS A O 1
ATOM 970 N N . TYR A 1 118 ? -2.265 3.216 -9.984 1.00 97.81 118 TYR A N 1
ATOM 971 C CA . TYR A 1 118 ? -3.419 2.534 -9.390 1.00 97.81 118 TYR A CA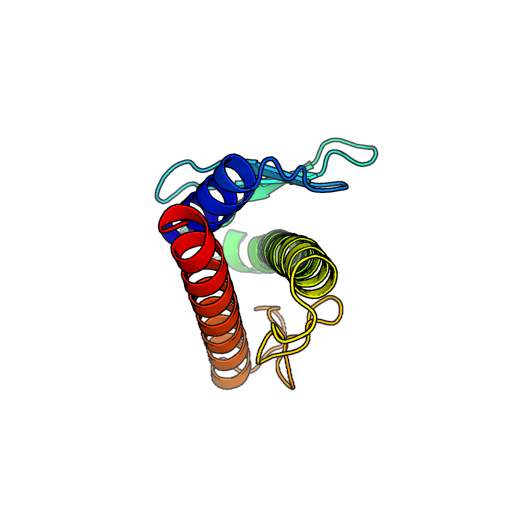 1
ATOM 972 C C . TYR A 1 118 ? -3.320 2.443 -7.870 1.00 97.81 118 TYR A C 1
ATOM 974 O O . TYR A 1 118 ? -4.306 2.676 -7.170 1.00 97.81 118 TYR A O 1
ATOM 982 N N . THR A 1 119 ? -2.117 2.195 -7.354 1.00 97.25 119 THR A N 1
ATOM 983 C CA . THR A 1 119 ? -1.860 2.154 -5.911 1.00 97.25 119 THR A CA 1
ATOM 984 C C . THR A 1 119 ? -2.172 3.503 -5.268 1.00 97.25 119 THR A C 1
ATOM 986 O O . THR A 1 119 ? -2.895 3.566 -4.275 1.00 97.25 119 THR A O 1
ATOM 989 N N . LEU A 1 120 ? -1.699 4.601 -5.866 1.00 96.56 120 LEU A N 1
ATOM 990 C CA . LEU A 1 120 ? -1.987 5.958 -5.391 1.00 96.56 120 LEU A CA 1
ATOM 991 C C . LEU A 1 120 ? -3.481 6.292 -5.443 1.00 96.56 120 LEU A C 1
ATOM 993 O O . LEU A 1 120 ? -3.991 6.946 -4.534 1.00 96.56 120 LEU A O 1
ATOM 997 N N . ILE A 1 121 ? -4.192 5.832 -6.475 1.00 97.25 121 ILE A N 1
ATOM 998 C CA . ILE A 1 121 ? -5.644 6.016 -6.566 1.00 97.25 121 ILE A CA 1
ATOM 999 C C . ILE A 1 121 ? -6.343 5.267 -5.427 1.00 97.25 121 ILE A C 1
ATOM 1001 O O . ILE A 1 121 ? -7.142 5.878 -4.724 1.00 97.25 121 ILE A O 1
ATOM 1005 N N . ASN A 1 122 ? -6.006 4.002 -5.171 1.00 97.75 122 ASN A N 1
ATOM 1006 C CA . ASN A 1 122 ? -6.576 3.265 -4.040 1.00 97.75 122 ASN A CA 1
ATOM 1007 C C . ASN A 1 122 ? -6.300 3.962 -2.698 1.00 97.75 122 ASN A C 1
ATOM 1009 O O . ASN A 1 122 ? -7.219 4.143 -1.903 1.00 97.75 122 ASN A O 1
ATOM 1013 N N . VAL A 1 123 ? -5.069 4.431 -2.463 1.00 96.81 123 VAL A N 1
ATOM 1014 C CA . VAL A 1 123 ? -4.720 5.177 -1.239 1.00 96.81 123 VAL A CA 1
ATOM 1015 C C . VAL A 1 123 ? -5.516 6.486 -1.128 1.00 96.81 123 VAL A C 1
ATOM 1017 O O . VAL A 1 123 ? -5.975 6.834 -0.041 1.00 96.81 123 VAL A O 1
ATOM 1020 N N . LYS A 1 124 ? -5.753 7.198 -2.238 1.00 96.00 124 LYS A N 1
ATOM 1021 C CA . LYS A 1 124 ? -6.622 8.389 -2.256 1.00 96.00 124 LYS A CA 1
ATOM 1022 C C . LYS A 1 124 ? -8.063 8.051 -1.857 1.00 96.00 124 LYS A C 1
ATOM 1024 O O . LYS A 1 124 ? -8.684 8.820 -1.127 1.00 96.00 124 LYS A O 1
ATOM 1029 N N . TRP A 1 125 ? -8.594 6.921 -2.318 1.00 96.06 125 TRP A N 1
ATOM 1030 C CA . TRP A 1 125 ? -9.929 6.457 -1.927 1.00 96.06 125 TRP A CA 1
ATOM 1031 C C . TRP A 1 125 ? -9.990 6.080 -0.444 1.00 96.06 125 TRP A C 1
ATOM 1033 O O . TRP A 1 125 ? -10.938 6.466 0.235 1.00 96.06 125 TRP A O 1
ATOM 1043 N N . MET A 1 126 ? -8.947 5.433 0.085 1.00 95.56 126 MET A N 1
ATOM 1044 C CA . MET A 1 126 ? -8.819 5.168 1.523 1.00 95.56 126 MET A CA 1
ATOM 1045 C C . MET A 1 126 ? -8.777 6.450 2.358 1.00 95.56 126 MET A C 1
ATOM 1047 O O . MET A 1 126 ? -9.403 6.524 3.415 1.00 95.56 126 MET A O 1
ATOM 1051 N N . LEU A 1 127 ? -8.078 7.479 1.875 1.00 95.12 127 LEU A N 1
ATOM 1052 C CA . LEU A 1 127 ? -8.070 8.793 2.511 1.00 95.12 127 LEU A CA 1
ATOM 1053 C C . LEU A 1 127 ? -9.475 9.409 2.534 1.00 95.12 127 LEU A C 1
ATOM 1055 O O . LEU A 1 127 ? -9.912 9.865 3.586 1.00 95.12 127 LEU A O 1
ATOM 1059 N N . ALA A 1 128 ? -10.197 9.385 1.410 1.00 93.81 128 ALA A N 1
ATOM 1060 C CA . ALA A 1 128 ? -11.566 9.898 1.339 1.00 93.81 128 ALA A CA 1
ATOM 1061 C C . ALA A 1 128 ? -12.510 9.159 2.305 1.00 93.81 128 ALA A C 1
ATOM 1063 O O . ALA A 1 128 ? -13.258 9.804 3.041 1.00 93.81 128 ALA A O 1
ATOM 1064 N N . PHE A 1 129 ? -12.417 7.826 2.363 1.00 93.31 129 PHE A N 1
ATOM 1065 C CA . PHE A 1 129 ? -13.140 7.006 3.337 1.00 93.31 129 PHE A CA 1
ATOM 1066 C C . PHE A 1 129 ? -12.831 7.441 4.773 1.00 93.31 129 PHE A C 1
ATOM 1068 O O . PHE A 1 129 ? -13.747 7.761 5.529 1.00 93.31 129 PHE A O 1
ATOM 1075 N N . CYS A 1 130 ? -11.551 7.542 5.140 1.00 92.12 130 CYS A N 1
ATOM 1076 C CA . CYS A 1 130 ? -11.154 7.960 6.483 1.00 92.12 130 CYS A CA 1
ATOM 1077 C C . CYS A 1 130 ? -11.642 9.381 6.820 1.00 92.12 130 CYS A C 1
ATOM 1079 O O . CYS A 1 130 ? -12.128 9.608 7.925 1.00 92.12 130 CYS A O 1
ATOM 1081 N N . CYS A 1 131 ? -11.553 10.331 5.884 1.00 89.38 131 CYS A N 1
ATOM 1082 C CA . CYS A 1 131 ? -12.029 11.704 6.075 1.00 89.38 131 CYS A CA 1
ATOM 1083 C C . CYS A 1 131 ? -13.546 11.782 6.276 1.00 89.38 131 CYS A C 1
ATOM 1085 O O . CYS A 1 131 ? -13.995 12.540 7.133 1.00 89.38 131 CYS A O 1
ATOM 1087 N N . SER A 1 132 ? -14.327 10.980 5.545 1.00 86.81 132 SER A N 1
ATOM 1088 C CA . SER A 1 132 ? -15.788 10.938 5.705 1.00 86.81 132 SER A CA 1
ATOM 1089 C C . SER A 1 132 ? 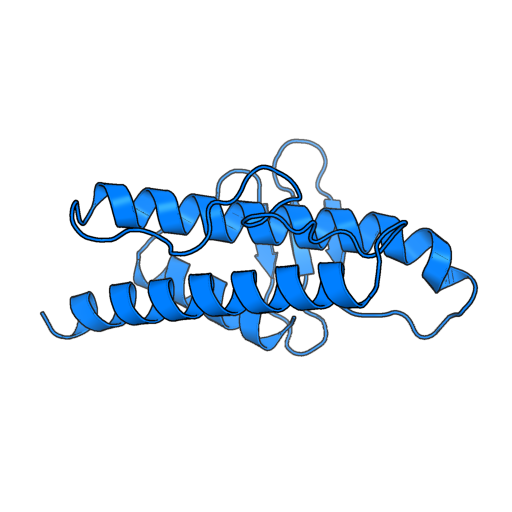-16.218 10.543 7.124 1.00 86.81 132 SER A C 1
ATOM 1091 O O . SER A 1 132 ? -17.210 11.055 7.629 1.00 86.81 132 SER A O 1
ATOM 1093 N N . ARG A 1 133 ? -15.416 9.714 7.805 1.00 75.38 133 ARG A N 1
ATOM 1094 C CA . ARG A 1 133 ? -15.675 9.243 9.174 1.00 75.38 133 ARG A CA 1
ATOM 1095 C C . ARG A 1 133 ? -15.150 10.168 10.272 1.00 75.38 133 ARG A C 1
ATOM 1097 O O . ARG A 1 133 ? -15.457 9.937 11.428 1.00 75.38 133 ARG A O 1
ATOM 1104 N N . ILE A 1 134 ? -14.344 11.176 9.934 1.00 63.88 134 ILE A N 1
ATOM 1105 C CA . ILE A 1 134 ? -13.882 12.204 10.888 1.00 63.88 134 ILE A CA 1
ATOM 1106 C C . ILE A 1 134 ? -14.909 13.338 11.000 1.00 63.88 134 ILE A C 1
ATOM 1108 O O . ILE A 1 134 ? -14.964 14.027 12.012 1.00 63.88 134 ILE A O 1
ATOM 1112 N N . ALA A 1 135 ? -15.708 13.552 9.953 1.00 56.38 135 ALA A N 1
ATOM 1113 C CA . ALA A 1 135 ? -16.744 14.581 9.923 1.00 56.38 135 ALA A CA 1
ATOM 1114 C C . ALA A 1 135 ? -18.060 14.153 10.607 1.00 56.38 135 ALA A C 1
ATOM 1116 O O . ALA A 1 135 ? -19.029 14.909 10.560 1.00 56.38 135 ALA A O 1
ATOM 1117 N N . THR A 1 136 ? -18.101 12.954 11.197 1.00 43.62 136 THR A N 1
ATOM 1118 C CA . THR A 1 136 ? -19.251 12.395 11.929 1.00 43.62 136 THR A CA 1
ATOM 1119 C C . THR A 1 136 ? -18.831 12.097 13.357 1.00 43.62 136 THR A C 1
ATOM 1121 O O . THR A 1 136 ? -19.652 12.337 14.265 1.00 43.62 136 THR A O 1
#

Sequence (136 aa):
MGQTVFLLDTLATKLSFLFVNYRLLPMGSFSKIERIDGEKYIYELYGSSDIVGMIFWNRRFDFGLIAFLNCVQQLGDFAEQHDSRFRLPYRINKDKIGDASIRLQFNQDEAWTKALKYTLINVKWMLAFCCSRIAT